Protein AF-A0A534NHX3-F1 (afdb_monomer_lite)

Radius of gyration: 25.2 Å; chains: 1; bounding box: 77×20×54 Å

Foldseek 3Di:
DDPCPDDDDDQDPVNVLLVVLLCVQLVVQLVVCVVVVGSVVSSVVSNVVSNVVSVVVVVVVVVVVVVVVVVVVVVVVVVVVVVVVVVVVVVVVVVVVVD

Sequence (99 aa):
MIILVGCSAPMTTREQGGLIGAGLGAGTGAIIGSTVGHAAAGALIGGPVGLIAGALIGDQLMGQEQRQQDQQQQVQQNQAELDRLRKENERLKQQKGEW

Secondary structure (DSSP, 8-state):
------SS----HHHHHHHHHHHHHHHHHHHHHHHTT-HHHHHHHHHHHHHHHHHHHHHHHHHHHHHHHHHHHHHHHHHHHHHHHHHHHHHHHHHHHT-

Structure (mmCIF, N/CA/C/O backbone):
data_AF-A0A534NHX3-F1
#
_entry.id   AF-A0A534NHX3-F1
#
loop_
_atom_site.group_PDB
_atom_site.id
_atom_site.type_symbol
_atom_site.label_atom_id
_atom_site.label_alt_id
_atom_site.label_comp_id
_atom_site.label_asym_id
_atom_site.label_entity_id
_atom_site.label_seq_id
_atom_site.pdbx_PDB_ins_code
_atom_site.Cartn_x
_atom_site.Cartn_y
_atom_site.Cartn_z
_atom_site.occupancy
_atom_site.B_iso_or_equiv
_atom_site.auth_seq_id
_atom_site.auth_comp_id
_atom_site.auth_asym_id
_atom_site.auth_atom_id
_atom_site.pdbx_PDB_model_num
ATOM 1 N N . MET A 1 1 ? 27.704 -10.338 -3.469 1.00 38.03 1 MET A N 1
ATOM 2 C CA . MET A 1 1 ? 26.283 -9.941 -3.415 1.00 38.03 1 MET A CA 1
ATOM 3 C C . MET A 1 1 ? 25.774 -10.273 -2.023 1.00 38.03 1 MET A C 1
ATOM 5 O O . MET A 1 1 ? 25.464 -11.421 -1.743 1.00 38.03 1 MET A O 1
ATOM 9 N N . ILE A 1 2 ? 25.833 -9.297 -1.120 1.00 43.22 2 ILE A N 1
ATOM 10 C CA . ILE A 1 2 ? 25.341 -9.434 0.252 1.00 43.22 2 ILE A CA 1
ATOM 11 C C . ILE A 1 2 ? 23.836 -9.204 0.181 1.00 43.22 2 ILE A C 1
ATOM 13 O O . ILE A 1 2 ? 23.384 -8.087 -0.054 1.00 43.22 2 ILE A O 1
ATOM 17 N N . ILE A 1 3 ? 23.069 -10.282 0.302 1.00 49.75 3 ILE A N 1
ATOM 18 C CA . ILE A 1 3 ? 21.638 -10.196 0.567 1.00 49.75 3 ILE A CA 1
ATOM 19 C C . ILE A 1 3 ? 21.551 -9.816 2.044 1.00 49.75 3 ILE A C 1
ATOM 21 O O . ILE A 1 3 ? 21.731 -10.666 2.914 1.00 49.75 3 ILE A O 1
ATOM 25 N N . LEU A 1 4 ? 21.364 -8.524 2.328 1.00 49.50 4 LEU A N 1
ATOM 26 C CA . LEU A 1 4 ? 20.980 -8.048 3.654 1.00 49.50 4 LEU A CA 1
ATOM 27 C C . LEU A 1 4 ? 19.557 -8.550 3.944 1.00 49.50 4 LEU A C 1
ATOM 29 O O . LEU A 1 4 ? 18.585 -7.813 3.819 1.00 49.50 4 LEU A O 1
ATOM 33 N N . VAL A 1 5 ? 19.428 -9.829 4.301 1.00 57.09 5 VAL A N 1
ATOM 34 C CA . VAL A 1 5 ? 18.282 -10.288 5.084 1.00 57.09 5 VAL A CA 1
ATOM 35 C C . VAL A 1 5 ? 18.500 -9.716 6.477 1.00 57.09 5 VAL A C 1
ATOM 37 O O . VAL A 1 5 ? 19.461 -10.065 7.161 1.00 57.09 5 VAL A O 1
ATOM 40 N N . GLY A 1 6 ? 17.659 -8.742 6.813 1.00 52.66 6 GLY A N 1
ATOM 41 C CA . GLY A 1 6 ? 17.738 -7.939 8.020 1.00 52.66 6 GLY A CA 1
ATOM 42 C C . GLY A 1 6 ? 17.857 -8.776 9.291 1.00 52.66 6 GLY A C 1
ATOM 43 O O . GLY A 1 6 ? 17.139 -9.751 9.506 1.00 52.66 6 GLY A O 1
ATOM 44 N N . CYS A 1 7 ? 18.766 -8.338 10.154 1.00 51.72 7 CYS A N 1
ATOM 45 C CA . CYS A 1 7 ? 18.770 -8.690 11.560 1.00 51.72 7 CYS A CA 1
ATOM 46 C C . CYS A 1 7 ? 17.547 -8.017 12.211 1.00 51.72 7 CYS A C 1
ATOM 48 O O . CYS A 1 7 ? 17.519 -6.800 12.359 1.00 51.72 7 CYS A O 1
ATOM 50 N N . SER A 1 8 ? 16.520 -8.810 12.520 1.00 47.72 8 SER A N 1
ATOM 51 C CA . SER A 1 8 ? 15.546 -8.621 13.606 1.00 47.72 8 SER A CA 1
ATOM 52 C C . SER A 1 8 ? 15.111 -7.185 13.955 1.00 47.72 8 SER A C 1
ATOM 54 O O . SER A 1 8 ? 15.292 -6.744 15.089 1.00 47.72 8 SER A O 1
ATOM 56 N N . ALA A 1 9 ? 14.458 -6.484 13.028 1.00 54.91 9 ALA A N 1
ATOM 57 C CA . ALA A 1 9 ? 13.602 -5.342 13.358 1.00 54.91 9 ALA A CA 1
ATOM 58 C C . ALA A 1 9 ? 12.160 -5.655 12.917 1.00 54.91 9 ALA A C 1
ATOM 60 O O . ALA A 1 9 ? 11.985 -6.277 11.865 1.00 54.91 9 ALA A O 1
ATOM 61 N N . PRO A 1 10 ? 11.119 -5.286 13.690 1.00 53.25 10 PRO A N 1
ATOM 62 C CA . PRO A 1 10 ? 9.740 -5.418 13.233 1.00 53.25 10 PRO A CA 1
ATOM 63 C C . PRO A 1 10 ? 9.554 -4.521 12.002 1.00 53.25 10 PRO A C 1
ATOM 65 O O . PRO A 1 10 ? 9.481 -3.301 12.130 1.00 53.25 10 PRO A O 1
ATOM 68 N N . MET A 1 11 ? 9.536 -5.137 10.814 1.00 51.69 11 MET A N 1
ATOM 69 C CA . MET A 1 11 ? 9.276 -4.475 9.532 1.00 51.69 11 MET A CA 1
ATOM 70 C C . MET A 1 11 ? 8.019 -3.620 9.666 1.00 51.69 11 MET A C 1
ATOM 72 O O . MET A 1 11 ? 6.931 -4.131 9.935 1.00 51.69 11 MET A O 1
ATOM 76 N N . THR A 1 12 ? 8.176 -2.310 9.511 1.00 65.12 12 THR A N 1
ATOM 77 C CA . THR A 1 12 ? 7.038 -1.388 9.560 1.00 65.12 12 THR A CA 1
ATOM 78 C C . THR A 1 12 ? 6.167 -1.586 8.316 1.00 65.12 12 THR A C 1
ATOM 80 O O . THR A 1 12 ? 6.668 -1.980 7.261 1.00 65.12 12 THR A O 1
ATOM 83 N N . THR A 1 13 ? 4.869 -1.275 8.384 1.00 65.94 13 THR A N 1
ATOM 84 C CA . THR A 1 13 ? 3.940 -1.396 7.238 1.00 65.94 13 THR A CA 1
ATOM 85 C C . THR A 1 13 ? 4.437 -0.647 5.992 1.00 65.94 13 THR A C 1
ATOM 87 O O . THR A 1 13 ? 4.209 -1.091 4.870 1.00 65.94 13 THR A O 1
ATOM 90 N N . ARG A 1 14 ? 5.210 0.438 6.174 1.00 61.31 14 ARG A N 1
ATOM 91 C CA . ARG A 1 14 ? 5.915 1.157 5.093 1.00 61.31 14 ARG A CA 1
ATOM 92 C C . ARG A 1 14 ? 6.945 0.298 4.381 1.00 61.31 14 ARG A C 1
ATOM 94 O O . ARG A 1 14 ? 7.044 0.330 3.161 1.00 61.31 14 ARG A O 1
ATOM 101 N N . GLU A 1 15 ? 7.729 -0.435 5.149 1.00 64.38 15 GLU A N 1
ATOM 102 C CA . GLU A 1 15 ? 8.841 -1.238 4.657 1.00 64.38 15 GLU A CA 1
ATOM 103 C C . GLU A 1 15 ? 8.320 -2.489 3.943 1.00 64.38 15 GLU A C 1
ATOM 105 O O . GLU A 1 15 ? 8.768 -2.824 2.847 1.00 64.38 15 GLU A O 1
ATOM 110 N N . GLN A 1 16 ? 7.270 -3.103 4.494 1.00 68.38 16 GLN A N 1
ATOM 111 C CA . GLN A 1 16 ? 6.544 -4.185 3.837 1.00 68.38 16 GLN A CA 1
ATOM 112 C C . GLN A 1 16 ? 5.821 -3.706 2.566 1.00 68.38 16 GLN A C 1
ATOM 114 O O . GLN A 1 16 ? 5.911 -4.363 1.530 1.00 68.38 16 GLN A O 1
ATOM 119 N N . GLY A 1 17 ? 5.159 -2.545 2.606 1.00 64.75 17 GLY A N 1
ATOM 120 C CA . GLY A 1 17 ? 4.493 -1.947 1.446 1.00 64.75 17 GLY A CA 1
ATOM 121 C C . GLY A 1 17 ? 5.472 -1.542 0.341 1.00 64.75 17 GLY A C 1
ATOM 122 O O . GLY A 1 17 ? 5.218 -1.799 -0.834 1.00 64.75 17 GLY A O 1
ATOM 123 N N . GLY A 1 18 ? 6.629 -0.993 0.713 1.00 70.69 18 GLY A N 1
ATOM 124 C CA . GLY A 1 18 ? 7.711 -0.662 -0.211 1.00 70.69 18 GLY A CA 1
ATOM 125 C C . GLY A 1 18 ? 8.318 -1.902 -0.863 1.00 70.69 18 GLY A C 1
ATOM 126 O O . GLY A 1 18 ? 8.508 -1.917 -2.076 1.00 70.69 18 GLY A O 1
ATOM 127 N N . LEU A 1 19 ? 8.557 -2.970 -0.095 1.00 75.62 19 LEU A N 1
ATOM 128 C CA . LEU A 1 19 ? 9.100 -4.225 -0.618 1.00 75.62 19 LEU A CA 1
ATOM 129 C C . LEU A 1 19 ? 8.116 -4.932 -1.561 1.00 75.62 19 LEU A C 1
ATOM 131 O O . LEU A 1 19 ? 8.508 -5.388 -2.634 1.00 75.62 19 LEU A O 1
ATOM 135 N N . ILE A 1 20 ? 6.834 -4.993 -1.189 1.00 76.12 20 ILE A N 1
ATOM 136 C CA . ILE A 1 20 ? 5.780 -5.584 -2.023 1.00 76.12 20 ILE A CA 1
ATOM 137 C C . ILE A 1 20 ? 5.561 -4.740 -3.283 1.00 76.12 20 ILE A C 1
ATOM 139 O O . ILE A 1 20 ? 5.501 -5.294 -4.378 1.00 76.12 20 ILE A O 1
ATOM 143 N N . GLY A 1 21 ? 5.506 -3.411 -3.161 1.00 65.81 21 GLY A N 1
ATOM 144 C CA . GLY A 1 21 ? 5.369 -2.498 -4.297 1.00 65.81 21 GLY A CA 1
ATOM 145 C C . GLY A 1 21 ? 6.559 -2.565 -5.256 1.00 65.81 21 GLY A C 1
ATOM 146 O O . GLY A 1 21 ? 6.367 -2.631 -6.470 1.00 65.81 21 GLY A O 1
ATOM 147 N N . ALA A 1 22 ? 7.784 -2.638 -4.726 1.00 73.62 22 ALA A N 1
ATOM 148 C CA . ALA A 1 22 ? 8.996 -2.824 -5.518 1.00 73.62 22 ALA A CA 1
ATOM 149 C C . ALA A 1 22 ? 9.008 -4.180 -6.230 1.00 73.62 22 ALA A C 1
ATOM 151 O O . ALA A 1 22 ? 9.280 -4.242 -7.427 1.00 73.62 22 ALA A O 1
ATOM 152 N N . GLY A 1 23 ? 8.685 -5.262 -5.515 1.00 77.88 23 GLY A N 1
ATOM 153 C CA . GLY A 1 23 ? 8.637 -6.612 -6.071 1.00 77.88 23 GLY A CA 1
ATOM 154 C C . GLY A 1 23 ? 7.570 -6.760 -7.155 1.00 77.88 23 GLY A C 1
ATOM 155 O O . GLY A 1 23 ? 7.852 -7.290 -8.230 1.00 77.88 23 GLY A O 1
ATOM 156 N N . LEU A 1 24 ? 6.366 -6.232 -6.916 1.00 78.69 24 LEU A N 1
ATOM 157 C CA . LEU A 1 24 ? 5.273 -6.241 -7.889 1.00 78.69 24 LEU A CA 1
ATOM 158 C C . LEU A 1 24 ? 5.566 -5.340 -9.094 1.00 78.69 24 LEU A C 1
ATOM 160 O O . LEU A 1 24 ? 5.348 -5.765 -10.228 1.00 78.69 24 LEU A O 1
ATOM 164 N N . GLY A 1 25 ? 6.086 -4.129 -8.883 1.00 67.31 25 GLY A N 1
ATOM 165 C CA . GLY A 1 25 ? 6.421 -3.189 -9.958 1.00 67.31 25 GLY A CA 1
ATOM 166 C C . GLY A 1 25 ? 7.569 -3.684 -10.838 1.00 67.31 25 GLY A C 1
ATOM 167 O O . GLY A 1 25 ? 7.456 -3.680 -12.065 1.00 67.31 25 GLY A O 1
ATOM 168 N N . ALA A 1 26 ? 8.642 -4.191 -10.225 1.00 73.06 26 ALA A N 1
ATOM 169 C CA . ALA A 1 26 ? 9.768 -4.774 -10.948 1.00 73.06 26 ALA A CA 1
ATOM 170 C C . ALA A 1 26 ? 9.372 -6.070 -11.667 1.00 73.06 26 ALA A C 1
ATOM 172 O O . ALA A 1 26 ? 9.733 -6.247 -12.827 1.00 73.06 26 ALA A O 1
ATOM 173 N N . GLY A 1 27 ? 8.595 -6.949 -11.024 1.00 77.38 27 GLY A N 1
ATOM 174 C CA . GLY A 1 27 ? 8.106 -8.185 -11.637 1.00 77.38 27 GLY A CA 1
ATOM 175 C C . GLY A 1 27 ? 7.194 -7.916 -12.834 1.00 77.38 27 GLY A C 1
ATOM 176 O O . GLY A 1 27 ? 7.422 -8.443 -13.921 1.00 77.38 27 GLY A O 1
ATOM 177 N N . THR A 1 28 ? 6.210 -7.029 -12.673 1.00 77.69 28 THR A N 1
ATOM 178 C CA . THR A 1 28 ? 5.277 -6.670 -13.754 1.00 77.69 28 THR A CA 1
ATOM 179 C C . THR A 1 28 ? 5.995 -5.941 -14.894 1.00 77.69 28 THR A C 1
ATOM 181 O O . THR A 1 28 ? 5.793 -6.274 -16.062 1.00 77.69 28 THR A O 1
ATOM 184 N N . GLY A 1 29 ? 6.899 -5.005 -14.581 1.00 60.66 29 GLY A N 1
ATOM 185 C CA . GLY A 1 29 ? 7.728 -4.311 -15.571 1.00 60.66 29 GLY A CA 1
ATOM 186 C C . GLY A 1 29 ? 8.693 -5.240 -16.313 1.00 60.66 29 GLY A C 1
ATOM 187 O O . GLY A 1 29 ? 8.897 -5.074 -17.514 1.00 60.66 29 GLY A O 1
ATOM 188 N N . ALA A 1 30 ? 9.232 -6.263 -15.643 1.00 72.50 30 ALA A N 1
ATOM 189 C CA . ALA A 1 30 ? 10.060 -7.291 -16.270 1.00 72.50 30 ALA A CA 1
ATOM 190 C C . ALA A 1 30 ? 9.252 -8.171 -17.232 1.00 72.50 30 ALA A C 1
ATOM 192 O O . ALA A 1 30 ? 9.723 -8.448 -18.334 1.00 72.50 30 ALA A O 1
ATOM 193 N N . ILE A 1 31 ? 8.032 -8.571 -16.850 1.00 81.31 31 ILE A N 1
ATOM 194 C CA . ILE A 1 31 ? 7.135 -9.367 -17.703 1.00 81.31 31 ILE A CA 1
ATOM 195 C C . ILE A 1 31 ? 6.784 -8.579 -18.968 1.00 81.31 31 ILE A C 1
ATOM 197 O O . ILE A 1 31 ? 6.991 -9.078 -20.071 1.00 81.31 31 ILE A O 1
ATOM 201 N N . ILE A 1 32 ? 6.338 -7.328 -18.837 1.00 77.62 32 ILE A N 1
ATOM 202 C CA . ILE A 1 32 ? 5.982 -6.484 -19.990 1.00 77.62 32 ILE A CA 1
ATOM 203 C C . ILE A 1 32 ? 7.227 -6.136 -20.821 1.00 77.62 32 ILE A C 1
ATOM 205 O O . ILE A 1 32 ? 7.206 -6.202 -22.044 1.00 77.62 32 ILE A O 1
ATOM 209 N N . GLY A 1 33 ? 8.359 -5.832 -20.185 1.00 59.91 33 GLY A N 1
ATOM 210 C CA . GLY A 1 33 ? 9.621 -5.620 -20.894 1.00 59.91 33 GLY A CA 1
ATOM 211 C C . GLY A 1 33 ? 10.078 -6.860 -21.664 1.00 59.91 33 GLY A C 1
ATOM 212 O O . GLY A 1 33 ? 10.658 -6.741 -22.742 1.00 59.91 33 GLY A O 1
ATOM 213 N N . SER A 1 34 ? 9.789 -8.061 -21.154 1.00 74.88 34 SER A N 1
ATOM 214 C CA . SER A 1 34 ? 10.170 -9.316 -21.806 1.00 74.88 34 SER A CA 1
ATOM 215 C C . SER A 1 34 ? 9.432 -9.548 -23.125 1.00 74.88 34 SER A C 1
ATOM 217 O O . SER A 1 34 ? 10.020 -10.121 -24.041 1.00 74.88 34 SER A O 1
ATOM 219 N N . THR A 1 35 ? 8.210 -9.020 -23.287 1.00 79.62 35 THR A N 1
ATOM 220 C CA . THR A 1 35 ? 7.444 -9.160 -24.539 1.00 79.62 35 THR A CA 1
ATOM 221 C C . THR A 1 35 ? 8.021 -8.336 -25.690 1.00 79.62 35 THR A C 1
ATOM 223 O O . THR A 1 35 ? 7.806 -8.672 -26.848 1.00 79.62 35 THR A O 1
ATOM 226 N N . VAL A 1 36 ? 8.775 -7.276 -25.387 1.00 78.62 36 VAL A N 1
ATOM 227 C CA . VAL A 1 36 ? 9.505 -6.443 -26.364 1.00 78.62 36 VAL A CA 1
ATOM 228 C C . VAL A 1 36 ? 11.008 -6.764 -26.393 1.00 78.62 36 VAL A C 1
ATOM 230 O O . VAL A 1 36 ? 11.808 -5.987 -26.914 1.00 78.62 36 VAL A O 1
ATOM 233 N N . GLY A 1 37 ? 11.416 -7.903 -25.816 1.00 75.00 37 GLY A N 1
ATOM 234 C CA . GLY A 1 37 ? 12.804 -8.384 -25.804 1.00 75.00 37 GLY A CA 1
ATOM 235 C C . GLY A 1 37 ? 13.734 -7.668 -24.817 1.00 75.00 37 GLY A C 1
ATOM 236 O O . GLY A 1 37 ? 14.938 -7.905 -24.825 1.00 75.00 37 GLY A O 1
ATOM 237 N N . HIS A 1 38 ? 13.196 -6.811 -23.949 1.00 77.88 38 HIS A N 1
ATOM 238 C CA . HIS A 1 38 ? 13.955 -5.952 -23.041 1.00 77.88 38 HIS A CA 1
ATOM 239 C C . HIS A 1 38 ? 13.433 -6.055 -21.601 1.00 77.88 38 HIS A C 1
ATOM 241 O O . HIS A 1 38 ? 13.073 -5.059 -20.974 1.00 77.88 38 HIS A O 1
ATOM 247 N N . ALA A 1 39 ? 13.415 -7.272 -21.048 1.00 73.38 39 ALA A N 1
ATOM 248 C CA . ALA A 1 39 ? 12.975 -7.530 -19.672 1.00 73.38 39 ALA A CA 1
ATOM 249 C C . ALA A 1 39 ? 13.757 -6.699 -18.640 1.00 73.38 39 ALA A C 1
ATOM 251 O O . ALA A 1 39 ? 13.168 -6.099 -17.744 1.00 73.38 39 ALA A O 1
ATOM 252 N N . ALA A 1 40 ? 15.081 -6.601 -18.808 1.00 73.00 40 ALA A N 1
ATOM 253 C CA . ALA A 1 40 ? 15.940 -5.815 -17.924 1.00 73.00 40 ALA A CA 1
ATOM 254 C C . ALA A 1 40 ? 15.641 -4.309 -18.003 1.00 73.00 40 ALA A C 1
ATOM 256 O O . ALA A 1 40 ? 15.606 -3.639 -16.974 1.00 73.00 40 ALA A O 1
ATOM 257 N N . ALA A 1 41 ? 15.368 -3.779 -19.200 1.00 72.19 41 ALA A N 1
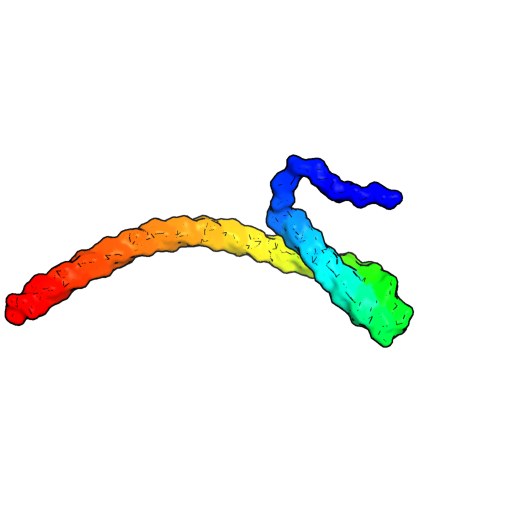ATOM 258 C CA . ALA A 1 41 ? 15.006 -2.371 -19.357 1.00 72.19 41 ALA A CA 1
ATOM 259 C C . ALA A 1 41 ? 13.601 -2.086 -18.798 1.00 72.19 41 ALA A C 1
ATOM 261 O O . ALA A 1 41 ? 13.404 -1.082 -18.120 1.00 72.19 41 ALA A O 1
ATOM 262 N N . GLY A 1 42 ? 12.642 -2.995 -19.009 1.00 62.81 42 GLY A N 1
ATOM 263 C CA . GLY A 1 42 ? 11.294 -2.893 -18.444 1.00 62.81 42 GLY A CA 1
ATOM 264 C C . GLY A 1 42 ? 11.279 -2.956 -16.916 1.00 62.81 42 GLY A C 1
ATOM 265 O O . GLY A 1 42 ? 10.538 -2.210 -16.282 1.00 62.81 42 GLY A O 1
ATOM 266 N N . ALA A 1 43 ? 12.154 -3.763 -16.309 1.00 73.62 43 ALA A N 1
ATOM 267 C CA . ALA A 1 43 ? 12.356 -3.785 -14.861 1.00 73.62 43 ALA A CA 1
ATOM 268 C C . ALA A 1 43 ? 13.046 -2.508 -14.343 1.00 73.62 43 ALA A C 1
ATOM 270 O O . ALA A 1 43 ? 12.648 -1.975 -13.310 1.00 73.62 43 ALA A O 1
ATOM 271 N N . LEU A 1 44 ? 14.048 -1.990 -15.065 1.00 75.00 44 LEU A N 1
ATOM 272 C CA . LEU A 1 44 ? 14.764 -0.758 -14.704 1.00 75.00 44 LEU A CA 1
ATOM 273 C C . LEU A 1 44 ? 13.902 0.500 -14.809 1.00 75.00 44 LEU A C 1
ATOM 275 O O . LEU A 1 44 ? 14.144 1.446 -14.071 1.00 75.00 44 LEU A O 1
ATOM 279 N N . ILE A 1 45 ? 12.914 0.526 -15.703 1.00 73.81 45 ILE A N 1
ATOM 280 C CA . ILE A 1 45 ? 11.969 1.643 -15.828 1.00 73.81 45 ILE A CA 1
ATOM 281 C C . ILE A 1 45 ? 10.766 1.425 -14.901 1.00 73.81 45 ILE A C 1
ATOM 283 O O . ILE A 1 45 ? 10.367 2.331 -14.171 1.00 73.81 45 ILE A O 1
ATOM 287 N N . GLY A 1 46 ?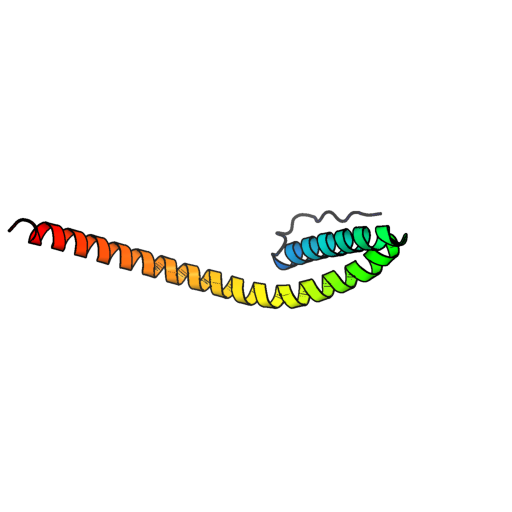 10.209 0.212 -14.880 1.00 61.62 46 GLY A N 1
ATOM 288 C CA . GLY A 1 46 ? 9.044 -0.140 -14.068 1.00 61.62 46 GLY A CA 1
ATOM 289 C C . GLY A 1 46 ? 9.322 -0.168 -12.564 1.00 61.62 46 GLY A C 1
ATOM 290 O O . GLY A 1 46 ? 8.434 0.151 -11.781 1.00 61.62 46 GLY A O 1
ATOM 291 N N . GLY A 1 47 ? 10.554 -0.477 -12.150 1.00 76.69 47 GLY A N 1
ATOM 292 C CA . GLY A 1 47 ? 10.973 -0.481 -10.747 1.00 76.69 47 GLY A CA 1
ATOM 293 C C . GLY A 1 47 ? 10.899 0.906 -10.096 1.00 76.69 47 GLY A C 1
ATOM 294 O O . GLY A 1 47 ? 10.142 1.072 -9.141 1.00 76.69 47 GLY A O 1
ATOM 295 N N . PRO A 1 48 ? 11.615 1.927 -10.608 1.00 76.94 48 PRO A N 1
ATOM 296 C CA . PRO A 1 48 ? 11.546 3.292 -10.088 1.00 76.94 48 PRO A CA 1
ATOM 297 C C . PRO A 1 48 ? 10.144 3.895 -10.189 1.00 76.94 48 PRO A C 1
ATOM 299 O O . PRO A 1 48 ? 9.681 4.519 -9.239 1.00 76.94 48 PRO A O 1
ATOM 302 N N . VAL A 1 49 ? 9.441 3.679 -11.308 1.00 80.25 49 VAL A N 1
ATOM 303 C CA . VAL A 1 49 ? 8.072 4.189 -11.497 1.00 80.25 49 VAL A CA 1
ATOM 304 C C . VAL A 1 49 ? 7.105 3.541 -10.505 1.00 80.25 49 VAL A C 1
ATOM 30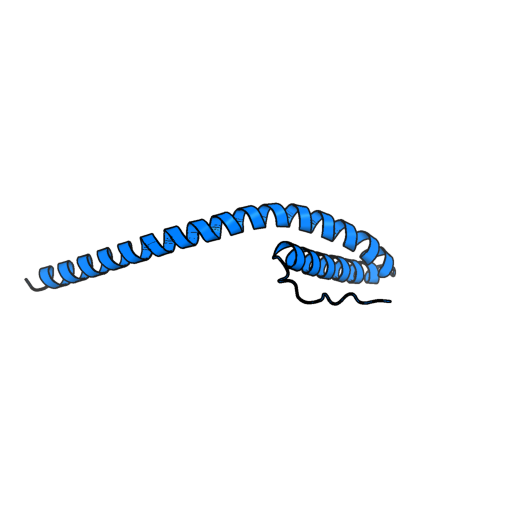6 O O . VAL A 1 49 ? 6.324 4.246 -9.870 1.00 80.25 49 VAL A O 1
ATOM 309 N N . GLY A 1 50 ? 7.186 2.222 -10.317 1.00 64.69 50 GLY A N 1
ATOM 310 C CA . GLY A 1 50 ? 6.378 1.485 -9.347 1.00 64.69 50 GLY A CA 1
ATOM 311 C C . GLY A 1 50 ? 6.685 1.875 -7.901 1.00 64.69 50 GLY A C 1
ATOM 312 O O . GLY A 1 50 ? 5.763 2.005 -7.101 1.00 64.69 50 GLY A O 1
ATOM 313 N N . LEU A 1 51 ? 7.953 2.143 -7.577 1.00 76.25 51 LEU A N 1
ATOM 314 C CA . LEU A 1 51 ? 8.362 2.653 -6.266 1.00 76.25 51 LEU A CA 1
ATOM 315 C C . LEU A 1 51 ? 7.802 4.050 -5.986 1.00 76.25 51 LEU A C 1
ATOM 317 O O . LEU A 1 51 ? 7.248 4.275 -4.914 1.00 76.25 51 LEU A O 1
ATOM 321 N N . ILE A 1 52 ? 7.908 4.979 -6.940 1.00 83.12 52 ILE A N 1
ATOM 322 C CA . ILE A 1 52 ? 7.379 6.342 -6.787 1.00 83.12 52 ILE A CA 1
ATOM 323 C C . ILE A 1 52 ? 5.852 6.309 -6.678 1.00 83.12 52 ILE A C 1
ATOM 325 O O . ILE A 1 52 ? 5.285 6.902 -5.762 1.00 83.12 52 ILE A O 1
ATOM 329 N N . ALA A 1 53 ? 5.179 5.584 -7.574 1.00 78.75 53 ALA A N 1
ATOM 330 C CA . ALA A 1 53 ? 3.726 5.456 -7.553 1.00 78.75 53 ALA A CA 1
ATOM 331 C C . ALA A 1 53 ? 3.233 4.782 -6.261 1.00 78.75 53 ALA A C 1
ATOM 333 O O . ALA A 1 53 ? 2.299 5.269 -5.628 1.00 78.75 53 ALA A O 1
ATOM 334 N N . GLY A 1 54 ? 3.893 3.704 -5.832 1.00 65.44 54 GLY A N 1
ATOM 335 C CA . GLY A 1 54 ? 3.583 2.999 -4.591 1.00 65.44 54 GLY A CA 1
ATOM 336 C C . GLY A 1 54 ? 3.821 3.850 -3.344 1.00 65.44 54 GLY A C 1
ATOM 337 O O . GLY A 1 54 ? 3.005 3.809 -2.430 1.00 65.44 54 GLY A O 1
ATOM 338 N N . ALA A 1 55 ? 4.876 4.671 -3.316 1.00 75.38 55 ALA A N 1
ATOM 339 C CA . ALA A 1 55 ? 5.138 5.595 -2.213 1.00 75.38 55 ALA A CA 1
ATOM 340 C C . ALA A 1 55 ? 4.064 6.692 -2.110 1.00 75.38 55 ALA A C 1
ATOM 342 O O . ALA A 1 55 ? 3.583 6.975 -1.015 1.00 75.38 55 ALA A O 1
ATOM 343 N N . LEU A 1 56 ? 3.643 7.265 -3.244 1.00 81.06 56 LEU A N 1
ATOM 344 C CA . LEU A 1 56 ? 2.590 8.286 -3.289 1.00 81.06 56 LEU A CA 1
ATOM 345 C C . LEU A 1 56 ? 1.224 7.735 -2.853 1.00 81.06 56 LEU A C 1
ATOM 347 O O . LEU A 1 56 ? 0.503 8.385 -2.099 1.00 81.06 56 LEU A O 1
ATOM 351 N N . ILE A 1 57 ? 0.866 6.536 -3.319 1.00 78.94 57 ILE A N 1
ATOM 352 C CA . ILE A 1 57 ? -0.410 5.889 -2.977 1.00 78.94 57 ILE A CA 1
ATOM 353 C C . ILE A 1 57 ? -0.383 5.367 -1.534 1.00 78.94 57 ILE A C 1
ATOM 355 O O . ILE A 1 57 ? -1.364 5.503 -0.802 1.00 78.94 57 ILE A O 1
ATOM 359 N N . GLY A 1 58 ? 0.747 4.805 -1.103 1.00 68.94 58 GLY A N 1
ATOM 360 C CA . GLY A 1 58 ? 0.929 4.276 0.243 1.00 68.94 58 GLY A CA 1
ATOM 361 C C . GLY A 1 58 ? 0.779 5.346 1.320 1.00 68.94 58 GLY A C 1
ATOM 362 O O . GLY A 1 58 ? 0.176 5.076 2.355 1.00 68.94 58 GLY A O 1
ATOM 363 N N . ASP A 1 59 ? 1.264 6.570 1.084 1.00 73.81 59 ASP A N 1
ATOM 364 C CA . ASP A 1 59 ? 1.178 7.643 2.084 1.00 73.81 59 ASP A CA 1
ATOM 365 C C . ASP A 1 59 ? -0.271 8.050 2.402 1.00 73.81 59 ASP A C 1
ATOM 367 O O . ASP A 1 59 ? -0.615 8.297 3.560 1.00 73.81 59 ASP A O 1
ATOM 371 N N . GLN A 1 60 ? -1.161 7.991 1.407 1.00 69.25 60 GLN A N 1
ATOM 372 C CA . GLN A 1 60 ? -2.599 8.190 1.612 1.00 69.25 60 GLN A CA 1
ATOM 373 C C . GLN A 1 60 ? -3.252 7.036 2.378 1.00 69.25 60 GLN A C 1
ATOM 375 O O . GLN A 1 60 ? -4.051 7.269 3.288 1.00 69.25 60 GLN A O 1
ATOM 380 N N . LEU A 1 61 ? -2.896 5.796 2.035 1.00 70.88 61 LEU A N 1
ATOM 381 C CA . LEU A 1 61 ? -3.448 4.605 2.681 1.00 70.88 61 LEU A CA 1
ATOM 382 C C . LEU A 1 61 ? -3.062 4.538 4.161 1.00 70.88 61 LEU A C 1
ATOM 384 O O . LEU A 1 61 ? -3.927 4.305 4.996 1.00 70.88 61 LEU A O 1
ATOM 388 N N . MET A 1 62 ? -1.819 4.870 4.513 1.00 62.91 62 MET A N 1
ATOM 389 C CA . MET A 1 62 ? -1.362 4.851 5.907 1.00 62.91 62 MET A CA 1
ATOM 390 C C . MET A 1 62 ? -2.064 5.891 6.784 1.00 62.91 62 MET A C 1
ATOM 392 O O . MET A 1 62 ? -2.399 5.611 7.936 1.00 62.91 62 MET A O 1
ATOM 396 N N . GLY A 1 63 ? -2.330 7.086 6.246 1.00 67.31 63 GLY A N 1
ATOM 397 C CA . GLY A 1 63 ? -3.122 8.098 6.951 1.00 67.31 63 GLY A CA 1
ATOM 398 C C . GLY A 1 63 ? -4.570 7.653 7.181 1.00 67.31 63 GLY A C 1
ATOM 399 O O . GLY A 1 63 ? -5.191 8.026 8.180 1.00 67.31 63 GLY A O 1
ATOM 400 N N . GLN A 1 64 ? -5.102 6.829 6.279 1.00 66.56 64 GLN A N 1
ATOM 401 C CA . GLN A 1 64 ? -6.438 6.260 6.386 1.00 66.56 64 GLN A CA 1
ATOM 402 C C . GLN A 1 64 ? -6.483 5.042 7.316 1.00 66.56 64 GLN A C 1
ATOM 404 O O . GLN A 1 64 ? -7.433 4.928 8.082 1.00 66.56 64 GLN A O 1
ATOM 409 N N . GLU A 1 65 ? -5.470 4.177 7.309 1.00 66.69 65 GLU A N 1
ATOM 410 C CA . GLU A 1 65 ? -5.355 3.016 8.199 1.00 66.69 65 GLU A CA 1
ATOM 411 C C . GLU A 1 65 ? -5.225 3.438 9.663 1.00 66.69 65 GLU A C 1
ATOM 413 O O . GLU A 1 65 ? -5.909 2.879 10.519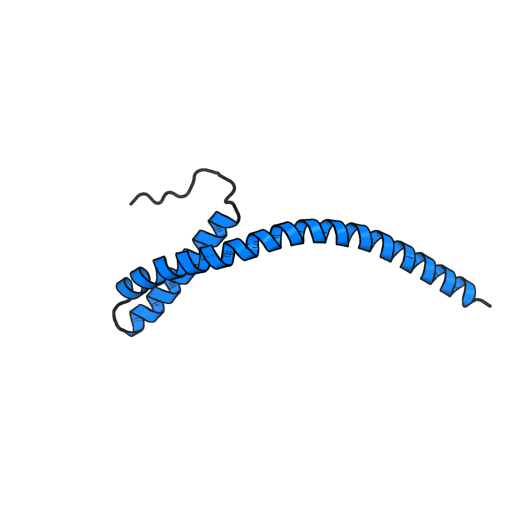 1.00 66.69 65 GLU A O 1
ATOM 418 N N . GLN A 1 66 ? -4.437 4.480 9.951 1.00 68.88 66 GLN A N 1
ATOM 419 C CA . GLN A 1 66 ? -4.337 5.042 11.301 1.00 68.88 66 GLN A CA 1
ATOM 420 C C . GLN A 1 66 ? -5.708 5.541 11.787 1.00 68.88 66 GLN A C 1
ATOM 422 O O . GLN A 1 66 ? -6.159 5.205 12.880 1.00 68.88 66 GLN A O 1
ATOM 427 N N . ARG A 1 67 ? -6.424 6.282 10.930 1.00 68.94 67 ARG A N 1
ATOM 428 C CA . ARG A 1 67 ? -7.781 6.762 11.232 1.00 68.94 67 ARG A CA 1
ATOM 429 C C . ARG A 1 67 ? -8.801 5.631 11.310 1.00 68.94 67 ARG A C 1
ATOM 431 O O . ARG A 1 67 ? -9.747 5.732 12.084 1.00 68.94 67 ARG A O 1
ATOM 438 N N . GLN A 1 68 ? -8.633 4.570 10.525 1.00 71.75 68 GLN A N 1
ATOM 439 C CA . GLN A 1 68 ? -9.478 3.383 10.581 1.00 71.75 68 GLN A CA 1
ATOM 440 C C . GLN A 1 68 ? -9.257 2.595 11.863 1.00 71.75 68 GLN A C 1
ATOM 442 O O . GLN A 1 68 ? -10.239 2.119 12.418 1.00 71.75 68 GLN A O 1
ATOM 447 N N . GLN A 1 69 ? -8.025 2.464 12.358 1.00 73.44 69 GLN A N 1
ATOM 448 C CA . GLN A 1 69 ? -7.770 1.830 13.652 1.00 73.44 69 GLN A CA 1
ATOM 449 C C . GLN A 1 69 ? -8.444 2.608 14.787 1.00 73.44 69 GLN A C 1
ATOM 451 O O . GLN A 1 69 ? -9.163 2.011 15.591 1.00 73.44 69 GLN A O 1
ATOM 456 N N . ASP A 1 70 ? -8.310 3.936 14.796 1.00 74.44 70 ASP A N 1
ATOM 457 C CA . ASP A 1 70 ? -8.974 4.789 15.788 1.00 74.44 70 ASP A CA 1
ATOM 458 C C . ASP A 1 70 ? -10.507 4.748 15.652 1.00 74.44 70 ASP A C 1
ATOM 460 O O . ASP A 1 70 ? -11.236 4.705 16.647 1.00 74.44 70 ASP A O 1
ATOM 464 N N . GLN A 1 71 ? -11.029 4.708 14.421 1.00 74.81 71 GLN A N 1
ATOM 465 C CA . GLN A 1 71 ? -12.461 4.524 14.180 1.00 74.81 71 GLN A CA 1
ATOM 466 C C . GLN A 1 71 ? -12.943 3.141 14.609 1.00 74.81 71 GLN A C 1
ATOM 468 O O . GLN A 1 71 ? -14.017 3.039 15.190 1.00 74.81 71 GLN A O 1
ATOM 473 N N . GLN A 1 72 ? -12.181 2.075 14.365 1.00 76.94 72 GLN A N 1
ATOM 474 C CA . GLN A 1 72 ? -12.562 0.719 14.757 1.00 76.94 72 GLN A CA 1
ATOM 475 C C . GLN A 1 72 ? -12.676 0.584 16.272 1.00 76.94 72 GLN A C 1
ATOM 477 O O . GLN A 1 72 ? -13.576 -0.109 16.746 1.00 76.94 72 GLN A O 1
ATOM 482 N N . GLN A 1 73 ? -11.823 1.267 17.039 1.00 76.31 73 GLN A N 1
ATOM 483 C CA . GLN A 1 73 ? -11.952 1.305 18.495 1.00 76.31 73 GLN A CA 1
ATOM 484 C C . GLN A 1 73 ? -13.239 2.009 18.938 1.00 76.31 73 GLN A C 1
ATOM 486 O O . GLN A 1 73 ? -13.942 1.503 19.811 1.00 76.31 73 GLN A O 1
ATOM 491 N N . GLN A 1 74 ? -13.590 3.137 18.314 1.00 77.31 74 GLN A N 1
ATOM 492 C CA . GLN A 1 74 ? -14.840 3.846 18.612 1.00 77.31 74 GLN A CA 1
ATOM 493 C C . GLN A 1 74 ? -16.078 3.043 18.184 1.00 77.31 74 GLN A C 1
ATOM 495 O O . GLN A 1 74 ? -17.066 2.976 18.913 1.00 77.31 74 GLN A O 1
ATOM 500 N N . VAL A 1 75 ? -16.014 2.374 17.030 1.00 81.31 75 VAL A N 1
ATOM 501 C CA . VAL A 1 75 ? -17.082 1.501 16.531 1.00 81.31 75 VAL A CA 1
ATOM 502 C C . VAL A 1 75 ? -17.267 0.294 17.447 1.00 81.31 75 VAL A C 1
ATOM 504 O O . VAL A 1 75 ? -18.406 -0.039 17.753 1.00 81.31 75 VAL A O 1
ATOM 507 N N . GLN A 1 76 ? -16.191 -0.332 17.936 1.00 80.19 76 GLN A N 1
ATOM 508 C CA . GLN A 1 76 ? -16.295 -1.443 18.891 1.00 80.19 76 GLN A CA 1
ATOM 509 C C . GLN A 1 76 ? -16.961 -1.023 20.204 1.00 80.19 76 GLN A C 1
ATOM 511 O O . GLN A 1 76 ? -17.815 -1.750 20.712 1.00 80.19 76 GLN A O 1
ATOM 516 N N . GLN A 1 77 ? -16.620 0.155 20.734 1.00 82.19 77 GLN A N 1
ATOM 517 C CA . GLN A 1 77 ? -17.252 0.672 21.952 1.00 82.19 77 GLN A CA 1
ATOM 518 C C . GLN A 1 77 ? -18.748 0.934 21.740 1.00 82.19 77 GLN A C 1
ATOM 520 O O . GLN A 1 77 ? -19.571 0.448 22.517 1.00 82.19 77 GLN A O 1
ATOM 525 N N . ASN A 1 78 ? -19.111 1.601 20.641 1.00 82.31 78 ASN A N 1
ATOM 526 C CA . ASN A 1 78 ? -20.514 1.845 20.302 1.00 82.31 78 ASN A CA 1
ATOM 527 C C . ASN A 1 78 ? -21.289 0.548 20.035 1.00 82.31 78 ASN A C 1
ATOM 529 O O . ASN A 1 78 ? -22.460 0.446 20.397 1.00 82.31 78 ASN A O 1
ATOM 533 N N . GLN A 1 79 ? -20.664 -0.461 19.419 1.00 84.69 79 GLN A N 1
ATOM 534 C CA . GLN A 1 79 ? -21.330 -1.735 19.145 1.00 84.69 79 GLN A CA 1
ATOM 535 C C . GLN A 1 79 ? -21.756 -2.450 20.429 1.00 84.69 79 GLN A C 1
ATOM 537 O O . GLN A 1 79 ? -22.862 -2.983 20.468 1.00 84.69 79 GLN A O 1
ATOM 542 N N . ALA A 1 80 ? -20.949 -2.40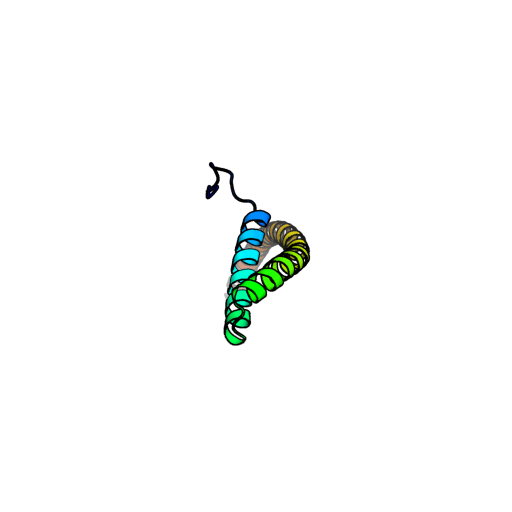4 21.493 1.00 85.19 80 ALA A N 1
ATOM 543 C CA . ALA A 1 80 ? -21.319 -2.993 22.780 1.00 85.19 80 ALA A CA 1
ATOM 544 C C . ALA A 1 80 ? -22.545 -2.308 23.419 1.00 85.19 80 ALA A C 1
ATOM 546 O O . ALA A 1 80 ? -23.362 -2.964 24.073 1.00 85.19 80 ALA A O 1
ATOM 547 N N . GLU A 1 81 ? -22.697 -0.999 23.211 1.00 86.19 81 GLU A N 1
ATOM 548 C CA . GLU A 1 81 ? -23.850 -0.232 23.685 1.00 86.19 81 GLU A CA 1
ATOM 549 C C . GLU A 1 81 ? -25.112 -0.535 22.864 1.00 86.19 81 GLU A C 1
ATOM 551 O O . GLU A 1 81 ? -26.166 -0.834 23.432 1.00 86.19 81 GLU A O 1
ATOM 556 N N . LEU A 1 82 ? -24.994 -0.572 21.533 1.00 86.50 82 LEU A N 1
ATOM 557 C CA . LEU A 1 82 ? -26.068 -0.989 20.623 1.00 86.50 82 LEU A CA 1
ATOM 558 C C . LEU A 1 82 ? -26.573 -2.406 20.927 1.00 86.50 82 LEU A C 1
ATOM 560 O O . LEU A 1 82 ? -27.781 -2.651 20.880 1.00 86.50 82 LEU A O 1
ATOM 564 N N . ASP A 1 83 ? -25.675 -3.326 21.278 1.00 87.50 83 ASP A N 1
ATOM 565 C CA . ASP A 1 83 ? -26.036 -4.698 21.641 1.00 87.50 83 ASP A CA 1
ATOM 566 C C . ASP A 1 83 ? -26.792 -4.770 22.974 1.00 87.50 83 ASP A C 1
ATOM 568 O O . ASP A 1 83 ? -27.732 -5.558 23.123 1.00 87.50 83 ASP A O 1
ATOM 572 N N . ARG A 1 84 ? -26.433 -3.920 23.948 1.00 88.25 84 ARG A N 1
ATOM 573 C CA . ARG A 1 84 ? -27.209 -3.773 25.190 1.00 88.25 84 ARG A CA 1
ATOM 574 C C . ARG A 1 84 ? -28.608 -3.239 24.909 1.00 88.25 84 ARG A C 1
ATOM 576 O O . ARG A 1 84 ? -29.581 -3.847 25.354 1.00 88.25 84 ARG A O 1
ATOM 583 N N . LEU A 1 85 ? -28.706 -2.159 24.134 1.00 88.31 85 LEU A N 1
ATOM 584 C CA . LEU A 1 85 ? -29.975 -1.533 23.752 1.00 88.31 85 LEU A CA 1
ATOM 585 C C . LEU A 1 85 ? -30.885 -2.497 22.978 1.00 88.31 85 LEU A C 1
ATOM 587 O O . LEU A 1 85 ? -32.101 -2.510 23.188 1.00 88.31 85 LEU A O 1
ATOM 591 N N . ARG A 1 86 ? -30.311 -3.335 22.102 1.00 88.94 86 ARG A N 1
ATOM 592 C CA . ARG A 1 86 ? -31.046 -4.395 21.395 1.00 88.94 86 ARG A CA 1
ATOM 593 C C . ARG A 1 86 ? -31.608 -5.434 22.351 1.00 88.94 86 ARG A C 1
ATOM 595 O O . ARG A 1 86 ? -32.803 -5.708 22.287 1.00 88.94 86 ARG A O 1
ATOM 602 N N . LYS A 1 87 ? -30.787 -5.964 23.262 1.00 90.88 87 LYS A N 1
ATOM 603 C CA . LYS A 1 87 ? -31.237 -6.951 24.258 1.00 90.88 87 LYS A CA 1
ATOM 604 C C . LYS A 1 87 ? -32.341 -6.396 25.153 1.00 90.88 87 LYS A C 1
ATOM 606 O O . LYS A 1 87 ? -33.263 -7.121 25.512 1.00 90.88 87 LYS A O 1
ATOM 611 N N . GLU A 1 88 ? -32.267 -5.117 25.507 1.00 88.81 88 GLU A N 1
ATOM 612 C CA . GLU A 1 88 ? -33.306 -4.456 26.295 1.00 88.81 88 GLU A CA 1
ATOM 613 C C . GLU A 1 88 ? -34.613 -4.300 25.505 1.00 88.81 88 GLU A C 1
ATOM 615 O O . GLU A 1 88 ? -35.679 -4.668 26.000 1.00 88.81 88 GLU A O 1
ATOM 620 N N . ASN A 1 89 ? -34.536 -3.869 24.242 1.00 89.25 89 ASN A N 1
ATOM 621 C CA . ASN A 1 89 ? -35.698 -3.821 23.351 1.00 89.25 89 ASN A CA 1
ATOM 622 C C . ASN A 1 89 ? -36.338 -5.198 23.137 1.00 89.25 89 ASN A C 1
ATOM 624 O O . ASN A 1 89 ? -37.563 -5.302 23.112 1.00 89.25 89 ASN A O 1
ATOM 628 N N . GLU A 1 90 ? -35.537 -6.253 22.988 1.00 88.56 90 GLU A N 1
ATOM 629 C CA . GLU A 1 90 ? -36.035 -7.622 22.829 1.00 88.56 90 GLU A CA 1
ATOM 630 C C . GLU A 1 90 ? -36.782 -8.103 24.074 1.00 88.56 90 GLU A C 1
ATOM 632 O O . GLU A 1 90 ? -37.874 -8.658 23.952 1.00 88.56 90 GLU A O 1
ATOM 637 N N . ARG A 1 91 ? -36.257 -7.819 25.272 1.00 86.75 91 ARG A N 1
ATOM 638 C CA . ARG A 1 91 ? -36.940 -8.141 26.536 1.00 86.75 91 ARG A CA 1
ATOM 639 C C . ARG A 1 91 ? -38.255 -7.387 26.687 1.00 86.75 91 ARG A C 1
ATOM 641 O O . ARG A 1 91 ? -39.261 -7.983 27.062 1.00 86.75 91 ARG A O 1
ATOM 648 N N . LEU A 1 92 ? -38.265 -6.093 26.364 1.00 84.00 92 LEU A N 1
ATOM 649 C CA . LEU A 1 92 ? -39.486 -5.285 26.378 1.00 84.00 92 LEU A CA 1
ATOM 650 C C . LEU A 1 92 ? -40.511 -5.796 25.359 1.00 84.00 92 LEU A C 1
ATOM 652 O O . LEU A 1 92 ? -41.706 -5.822 25.648 1.00 84.00 92 LEU A O 1
ATOM 656 N N . LYS A 1 93 ? -40.056 -6.235 24.178 1.00 83.25 93 LYS A N 1
ATOM 657 C CA . LYS A 1 93 ? -40.913 -6.876 23.174 1.00 83.25 93 LYS A CA 1
ATOM 658 C C . LYS A 1 93 ? -41.505 -8.192 23.670 1.00 83.25 93 LYS A C 1
ATOM 660 O O . LYS A 1 93 ? -42.681 -8.421 23.418 1.00 83.25 93 LYS A O 1
ATOM 665 N N . GLN A 1 94 ? -40.733 -9.025 24.368 1.00 85.25 94 GLN A N 1
ATOM 666 C CA . GLN A 1 94 ? -41.241 -10.269 24.954 1.00 85.25 94 GLN A CA 1
ATOM 667 C C . GLN A 1 94 ? -42.297 -9.984 26.028 1.00 85.25 94 GLN A C 1
ATOM 669 O O . GLN A 1 94 ? -43.394 -10.514 25.930 1.00 85.25 94 GLN A O 1
ATOM 674 N N . GLN A 1 95 ? -42.039 -9.048 26.951 1.00 81.12 95 GLN A N 1
ATOM 675 C CA . GLN A 1 95 ? -43.032 -8.639 27.958 1.00 81.12 95 GLN A CA 1
ATOM 676 C C . GLN A 1 95 ? -44.323 -8.077 27.351 1.00 81.12 95 GLN A C 1
ATOM 678 O O . GLN A 1 95 ? -45.408 -8.336 27.860 1.00 81.12 95 GLN A O 1
ATOM 683 N N . LYS A 1 96 ? -44.223 -7.284 26.276 1.00 76.94 96 LYS A N 1
ATOM 684 C CA . LYS A 1 96 ? -45.405 -6.748 25.584 1.00 76.94 96 LYS A CA 1
ATOM 685 C C . LYS A 1 96 ? -46.140 -7.785 24.734 1.00 76.94 96 LYS A C 1
ATOM 687 O O . LYS A 1 96 ? -47.298 -7.555 24.417 1.00 76.94 96 LYS A O 1
ATOM 692 N N . GLY A 1 97 ? -45.474 -8.865 24.327 1.00 69.56 97 GLY A N 1
ATOM 693 C CA . GLY A 1 97 ? -46.076 -9.948 23.549 1.00 69.56 97 GLY A CA 1
ATOM 694 C C . GLY A 1 97 ? -46.851 -10.966 24.391 1.00 69.56 97 GLY A C 1
ATOM 695 O O . GLY A 1 97 ? -47.552 -11.790 23.816 1.00 69.56 97 GLY A O 1
ATOM 696 N N . GLU A 1 98 ? -46.728 -10.915 25.720 1.00 61.72 98 GLU A N 1
ATOM 697 C CA . GLU A 1 98 ? -47.412 -11.809 26.669 1.00 61.72 98 GLU A CA 1
ATOM 698 C C . GLU A 1 98 ? -48.731 -11.231 27.238 1.00 61.72 98 GLU A C 1
ATOM 700 O O . GLU A 1 98 ? -49.230 -11.733 28.245 1.00 61.72 98 GLU A O 1
ATOM 705 N N . TRP A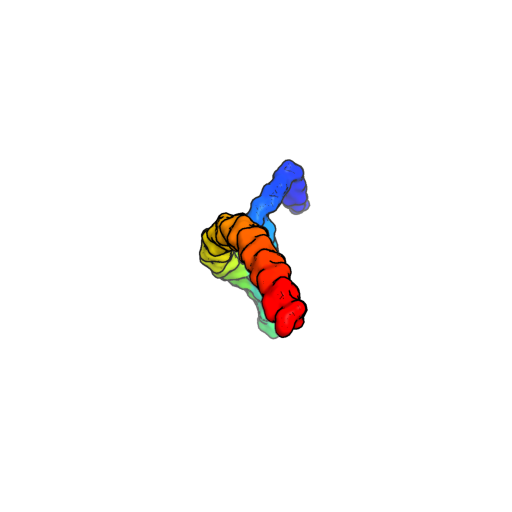 1 99 ? -49.310 -10.203 26.602 1.00 54.75 99 TRP A N 1
ATOM 706 C CA . TRP A 1 99 ? -50.629 -9.628 26.929 1.00 54.75 99 TRP A CA 1
ATOM 707 C C . TRP A 1 99 ? -51.651 -9.825 25.808 1.00 54.75 99 TRP A C 1
ATOM 709 O O . TRP A 1 99 ? -51.265 -9.681 24.625 1.00 54.75 99 TRP A O 1
#

pLDDT: mean 72.38, std 11.16, range [38.03, 90.88]